Protein AF-A0A7C5F118-F1 (afdb_monomer_lite)

Structure (mmCIF, N/CA/C/O backbone):
data_AF-A0A7C5F118-F1
#
_entry.id   AF-A0A7C5F118-F1
#
loop_
_atom_site.group_PDB
_atom_site.id
_atom_site.type_symbol
_atom_site.label_atom_id
_atom_site.label_alt_id
_atom_site.label_comp_id
_atom_site.label_asym_id
_atom_site.label_entity_id
_atom_site.label_seq_id
_atom_site.pdbx_PDB_ins_code
_atom_site.Cartn_x
_atom_site.Cartn_y
_atom_site.Cartn_z
_atom_site.occupancy
_atom_site.B_iso_or_equiv
_atom_site.auth_seq_id
_atom_site.auth_comp_id
_atom_site.auth_asym_id
_atom_site.auth_atom_id
_atom_site.pdbx_PDB_model_num
ATOM 1 N N . MET A 1 1 ? 4.293 -8.083 -6.207 1.00 75.12 1 MET A N 1
ATOM 2 C CA . MET A 1 1 ? 4.862 -7.118 -5.235 1.00 75.12 1 MET A CA 1
ATOM 3 C C . MET A 1 1 ? 3.890 -5.997 -4.884 1.00 75.12 1 MET A C 1
ATOM 5 O O . MET A 1 1 ? 3.461 -5.960 -3.744 1.00 75.12 1 MET A O 1
ATOM 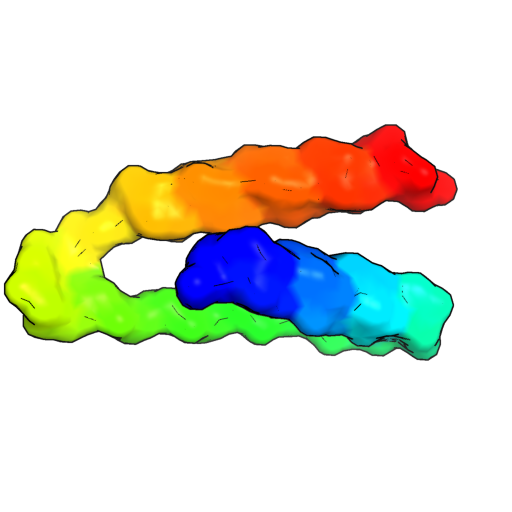9 N N . ARG A 1 2 ? 3.489 -5.127 -5.826 1.00 79.94 2 ARG A N 1
ATOM 10 C CA . ARG A 1 2 ? 2.649 -3.948 -5.531 1.00 79.94 2 ARG A CA 1
ATOM 11 C C . ARG A 1 2 ? 1.287 -4.289 -4.900 1.00 79.94 2 ARG A C 1
ATOM 13 O O . ARG A 1 2 ? 0.994 -3.792 -3.820 1.00 79.94 2 ARG A O 1
ATOM 20 N N . ASP A 1 3 ? 0.522 -5.212 -5.486 1.00 84.06 3 ASP A N 1
ATOM 21 C CA . ASP A 1 3 ? -0.779 -5.628 -4.926 1.00 84.06 3 ASP A CA 1
ATOM 22 C C . ASP A 1 3 ? -0.661 -6.314 -3.561 1.00 84.06 3 ASP A C 1
ATOM 24 O O . ASP A 1 3 ? -1.489 -6.111 -2.677 1.00 84.06 3 ASP A O 1
ATOM 28 N N . GLN A 1 4 ? 0.390 -7.115 -3.360 1.00 87.50 4 GLN A N 1
ATOM 29 C CA . GLN A 1 4 ? 0.669 -7.741 -2.064 1.00 87.50 4 GLN A CA 1
ATOM 30 C C . GLN A 1 4 ? 0.974 -6.687 -0.997 1.00 87.50 4 GLN A C 1
ATOM 32 O O . GLN A 1 4 ? 0.436 -6.775 0.104 1.00 87.50 4 GLN A O 1
ATOM 37 N N . THR A 1 5 ? 1.773 -5.666 -1.328 1.00 89.06 5 THR A N 1
ATOM 38 C CA . THR A 1 5 ? 2.024 -4.529 -0.434 1.00 89.06 5 THR A CA 1
ATOM 39 C C . THR A 1 5 ? 0.715 -3.841 -0.051 1.00 89.06 5 THR A C 1
ATOM 41 O O . THR A 1 5 ? 0.470 -3.626 1.132 1.00 89.06 5 THR A O 1
ATOM 44 N N . VAL A 1 6 ? -0.162 -3.563 -1.021 1.00 89.88 6 VAL A N 1
ATOM 45 C CA . VAL A 1 6 ? -1.462 -2.921 -0.764 1.00 89.88 6 VAL A CA 1
ATOM 46 C C . VAL A 1 6 ? -2.352 -3.788 0.131 1.00 89.88 6 VAL A C 1
ATOM 48 O O . VAL A 1 6 ? -2.950 -3.271 1.073 1.00 89.88 6 VAL A O 1
ATOM 51 N N . ARG A 1 7 ? -2.404 -5.108 -0.095 1.00 92.38 7 ARG A N 1
ATOM 52 C CA . ARG A 1 7 ? -3.167 -6.039 0.758 1.00 92.38 7 ARG A CA 1
ATOM 53 C C . ARG A 1 7 ? -2.678 -6.040 2.208 1.00 92.38 7 ARG A C 1
ATOM 55 O O . ARG A 1 7 ? -3.501 -5.965 3.115 1.00 92.38 7 ARG A O 1
ATOM 62 N N . ILE A 1 8 ? -1.363 -6.084 2.427 1.00 92.44 8 ILE A N 1
ATOM 63 C CA . ILE A 1 8 ? -0.768 -6.067 3.775 1.00 92.44 8 ILE A CA 1
ATOM 64 C C . ILE A 1 8 ? -1.058 -4.736 4.478 1.00 92.44 8 ILE A C 1
ATOM 66 O O . ILE A 1 8 ? -1.451 -4.726 5.644 1.00 92.44 8 ILE A O 1
ATOM 70 N N . VAL A 1 9 ? -0.911 -3.615 3.765 1.00 91.94 9 VAL A N 1
ATOM 71 C CA . VAL A 1 9 ? -1.210 -2.286 4.315 1.00 91.94 9 VAL A CA 1
ATOM 72 C C . VAL A 1 9 ? -2.691 -2.167 4.677 1.00 91.94 9 VAL A C 1
ATOM 74 O O . VAL A 1 9 ? -3.007 -1.694 5.766 1.00 91.94 9 VAL A O 1
ATOM 77 N N . LYS A 1 10 ? -3.598 -2.655 3.821 1.00 91.62 10 LYS A N 1
ATOM 78 C CA . LYS A 1 10 ? -5.041 -2.650 4.098 1.00 91.62 10 LYS A CA 1
ATOM 79 C C . LYS A 1 10 ? -5.385 -3.444 5.362 1.00 91.62 10 LYS A C 1
ATOM 81 O O . LYS A 1 10 ? -6.174 -2.963 6.167 1.00 91.62 10 LYS A O 1
ATOM 86 N N . ALA A 1 11 ? -4.779 -4.617 5.555 1.00 92.38 11 ALA A N 1
ATOM 87 C CA . ALA A 1 11 ? -4.979 -5.415 6.765 1.00 92.38 11 ALA A CA 1
ATOM 88 C C . ALA A 1 11 ? -4.490 -4.677 8.023 1.00 92.38 11 ALA A C 1
ATOM 90 O O . ALA A 1 11 ? -5.237 -4.543 8.986 1.00 92.38 11 ALA A O 1
ATOM 91 N N . ALA A 1 12 ? -3.281 -4.107 7.986 1.00 91.94 12 ALA A N 1
ATOM 92 C CA . ALA A 1 12 ? -2.728 -3.365 9.119 1.00 91.94 12 ALA A CA 1
ATOM 93 C C . ALA A 1 12 ? -3.579 -2.141 9.506 1.00 91.94 12 ALA A C 1
ATOM 9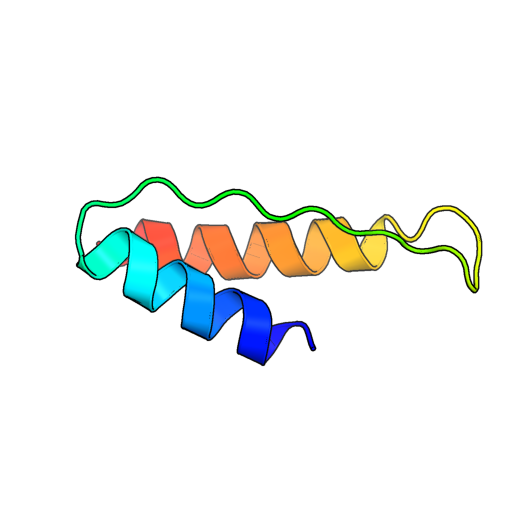5 O O . ALA A 1 12 ? -3.823 -1.921 10.691 1.00 91.94 12 ALA A O 1
ATOM 96 N N . ILE A 1 13 ? -4.068 -1.381 8.520 1.00 91.62 13 ILE A N 1
ATOM 97 C CA . ILE A 1 13 ? -4.965 -0.241 8.763 1.00 91.62 13 ILE A CA 1
ATOM 98 C C . ILE A 1 13 ? -6.306 -0.714 9.336 1.00 91.62 13 ILE A C 1
ATOM 100 O O . ILE A 1 13 ? -6.808 -0.096 10.271 1.00 91.62 13 ILE A O 1
ATOM 104 N N . GLY A 1 14 ? -6.863 -1.817 8.821 1.00 88.94 14 GLY A N 1
ATOM 105 C CA . GLY A 1 14 ? -8.095 -2.415 9.348 1.00 88.94 14 GLY A CA 1
ATOM 106 C C . GLY A 1 14 ? -7.984 -2.850 10.814 1.00 88.94 14 GLY A C 1
ATOM 107 O O . GLY A 1 14 ? -8.974 -2.842 11.535 1.00 88.94 14 GLY A O 1
ATOM 108 N N . GLU A 1 15 ? -6.774 -3.155 11.279 1.00 94.00 15 GLU A N 1
ATOM 109 C CA . GLU A 1 15 ? -6.465 -3.446 12.684 1.00 94.00 15 GLU A CA 1
ATOM 110 C C . GLU A 1 15 ? -6.118 -2.188 13.510 1.00 94.00 15 GLU A C 1
ATOM 112 O O . GLU A 1 15 ? -5.629 -2.293 14.634 1.00 94.00 15 GLU A O 1
ATOM 117 N N . GLY A 1 16 ? -6.316 -0.984 12.963 1.00 89.69 16 GLY A N 1
ATOM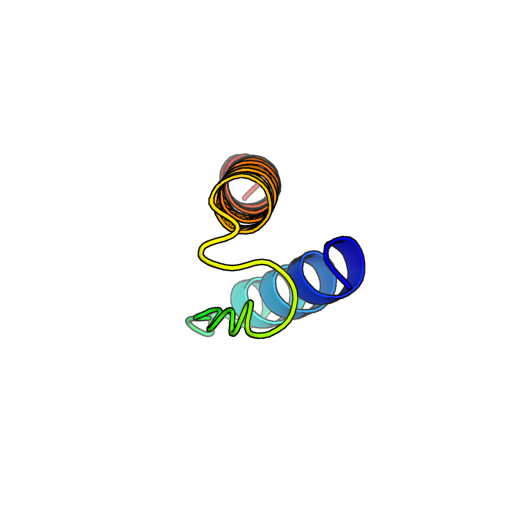 118 C CA . GLY A 1 16 ? -6.013 0.286 13.633 1.00 89.69 16 GLY A CA 1
ATOM 119 C C . GLY A 1 16 ? -4.519 0.614 13.731 1.00 89.69 16 GLY A C 1
ATOM 120 O O . GLY A 1 16 ? -4.129 1.532 14.457 1.00 89.69 16 GLY A O 1
ATOM 121 N N . ARG A 1 17 ? -3.655 -0.116 13.013 1.00 92.19 17 ARG A N 1
ATOM 122 C CA . ARG A 1 17 ? -2.200 0.087 13.029 1.00 92.19 17 ARG A CA 1
ATOM 123 C C . ARG A 1 17 ? -1.782 1.087 11.951 1.00 92.19 17 ARG A C 1
ATOM 125 O O . ARG A 1 17 ? -2.305 1.097 10.839 1.00 92.19 17 ARG A O 1
ATOM 132 N N . ARG A 1 18 ? -0.768 1.906 12.250 1.00 89.69 18 ARG A N 1
ATOM 133 C CA . ARG A 1 18 ? -0.103 2.735 11.230 1.00 89.69 18 ARG A CA 1
ATOM 134 C C . ARG A 1 18 ? 0.833 1.869 10.392 1.00 89.69 18 ARG A C 1
ATOM 136 O O . ARG A 1 18 ? 1.607 1.088 10.939 1.00 89.69 18 ARG A O 1
ATOM 143 N N . ALA A 1 19 ? 0.789 2.042 9.075 1.00 89.81 19 ALA A N 1
ATOM 144 C CA . ALA A 1 19 ? 1.627 1.311 8.132 1.00 89.81 19 ALA A CA 1
ATOM 145 C C . ALA A 1 19 ? 2.502 2.273 7.316 1.00 89.81 19 ALA A C 1
ATOM 147 O O . ALA A 1 19 ? 2.033 3.313 6.857 1.00 89.81 19 ALA A O 1
ATOM 148 N N . TYR A 1 20 ? 3.765 1.895 7.109 1.00 87.56 20 TYR A N 1
ATOM 149 C CA . TYR A 1 20 ? 4.735 2.628 6.295 1.00 87.56 20 TYR A CA 1
ATOM 150 C C . TYR A 1 20 ? 5.354 1.674 5.272 1.00 87.56 20 TYR A C 1
ATOM 152 O O . TYR A 1 20 ? 5.652 0.525 5.596 1.00 87.56 20 TYR A O 1
ATOM 160 N N . VAL A 1 21 ? 5.552 2.142 4.037 1.00 84.81 21 VAL A N 1
ATOM 161 C CA . VAL A 1 21 ? 6.145 1.345 2.954 1.00 84.81 21 VAL A CA 1
ATOM 162 C C . VAL A 1 21 ? 7.502 1.933 2.583 1.00 84.81 21 VAL A C 1
ATOM 164 O O . VAL A 1 21 ? 7.586 3.068 2.122 1.00 84.81 21 VAL A O 1
ATOM 167 N N . LEU A 1 22 ? 8.559 1.140 2.754 1.00 82.88 22 LEU A N 1
ATOM 168 C CA . LEU A 1 22 ? 9.902 1.442 2.262 1.00 82.88 22 LEU A CA 1
ATOM 169 C C . LEU A 1 22 ? 10.119 0.736 0.924 1.00 82.88 22 LEU A C 1
ATOM 171 O O . LEU A 1 22 ? 10.024 -0.487 0.833 1.00 82.88 22 LEU A O 1
ATOM 175 N N . THR A 1 23 ? 10.421 1.505 -0.119 1.00 75.50 23 THR A N 1
ATOM 176 C CA . THR A 1 23 ? 10.716 0.966 -1.450 1.00 75.50 23 THR A CA 1
ATOM 177 C C . THR A 1 23 ? 12.198 1.128 -1.749 1.00 75.50 23 THR A C 1
ATOM 179 O O . THR A 1 23 ? 12.683 2.254 -1.847 1.00 75.50 23 THR A O 1
ATOM 182 N N . ASN A 1 24 ? 12.914 0.019 -1.925 1.00 71.31 24 ASN A N 1
ATOM 183 C CA . ASN A 1 24 ? 14.291 0.033 -2.409 1.00 71.31 24 ASN A CA 1
ATOM 184 C C . ASN A 1 24 ? 14.307 -0.380 -3.886 1.00 71.31 24 ASN A C 1
ATOM 186 O O . ASN A 1 24 ? 14.118 -1.550 -4.204 1.00 71.31 24 ASN A O 1
ATOM 190 N N . ASN A 1 25 ? 14.515 0.578 -4.790 1.00 65.06 25 ASN A N 1
ATOM 191 C CA . ASN A 1 25 ? 14.472 0.353 -6.240 1.00 65.06 25 ASN A CA 1
ATOM 192 C C . ASN A 1 25 ? 15.882 0.205 -6.834 1.00 65.06 25 ASN A C 1
ATOM 194 O O . ASN A 1 25 ? 16.227 0.847 -7.820 1.00 65.06 25 ASN A O 1
ATOM 198 N N . ARG A 1 26 ? 16.726 -0.634 -6.222 1.00 57.84 26 ARG A N 1
ATOM 199 C CA . ARG A 1 26 ? 18.163 -0.728 -6.545 1.00 57.84 26 ARG A CA 1
ATOM 200 C C . ARG A 1 26 ? 18.482 -1.205 -7.974 1.00 57.84 26 ARG A C 1
ATOM 202 O O . ARG A 1 26 ? 19.620 -1.053 -8.394 1.00 57.84 26 ARG A O 1
ATOM 209 N N . SER A 1 27 ? 17.518 -1.770 -8.708 1.00 59.47 27 SER A N 1
ATOM 210 C CA . SER A 1 27 ? 17.778 -2.423 -10.001 1.00 59.47 27 SER A CA 1
ATOM 211 C C . SER A 1 27 ? 17.691 -1.514 -11.238 1.00 59.47 27 SER A C 1
ATOM 213 O O . SER A 1 27 ? 18.224 -1.906 -12.266 1.00 59.47 27 SER A O 1
ATOM 215 N N . GLU A 1 28 ? 17.071 -0.325 -11.176 1.00 52.03 28 GLU A N 1
ATOM 216 C CA . GLU A 1 28 ? 16.862 0.544 -12.364 1.00 52.03 28 GLU A CA 1
ATOM 217 C C . GLU A 1 28 ? 16.993 2.048 -12.060 1.00 52.03 28 GLU A C 1
ATOM 219 O O . GLU A 1 28 ? 16.332 2.892 -12.664 1.00 52.03 28 GLU A O 1
ATOM 224 N N . GLY A 1 29 ? 17.819 2.420 -11.078 1.00 53.16 29 GLY A N 1
ATOM 225 C CA . GLY A 1 29 ? 17.806 3.796 -10.587 1.00 53.16 29 GLY A CA 1
ATOM 226 C C . GLY A 1 29 ? 16.438 4.147 -9.996 1.00 53.16 29 GLY A C 1
ATOM 227 O O . GLY A 1 29 ? 15.556 3.305 -9.838 1.00 53.16 29 GLY A O 1
ATOM 228 N N . ASN A 1 30 ? 16.273 5.389 -9.567 1.00 57.25 30 ASN A N 1
ATOM 229 C CA . ASN A 1 30 ? 15.057 5.857 -8.915 1.00 57.25 30 ASN A CA 1
ATOM 230 C C . ASN A 1 30 ? 13.816 5.403 -9.718 1.00 57.25 30 ASN A C 1
ATOM 232 O O . ASN A 1 30 ? 13.702 5.771 -10.881 1.00 57.25 30 ASN A O 1
ATOM 236 N N . ALA A 1 31 ? 12.910 4.602 -9.135 1.00 67.94 31 ALA A N 1
ATOM 237 C CA . ALA A 1 31 ? 11.685 4.151 -9.812 1.00 67.94 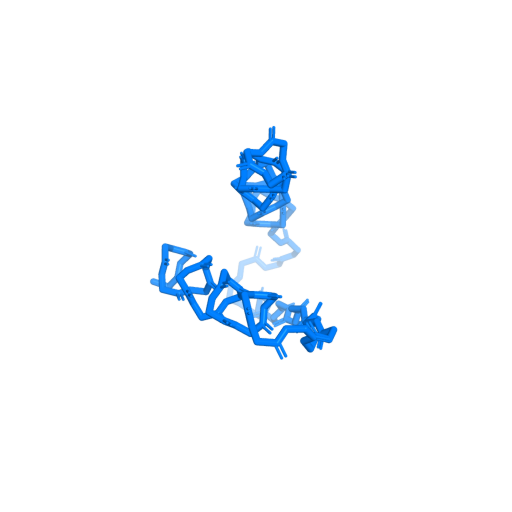31 ALA A CA 1
ATOM 238 C C . ALA A 1 31 ? 10.458 4.928 -9.294 1.00 67.94 31 ALA A C 1
ATOM 240 O O . ALA A 1 31 ? 9.617 4.371 -8.574 1.00 67.94 31 ALA A O 1
ATOM 241 N N . PRO A 1 32 ? 10.327 6.225 -9.638 1.00 74.88 32 PRO A N 1
ATOM 242 C CA . PRO A 1 32 ? 9.219 7.064 -9.202 1.00 74.88 32 PRO A CA 1
ATOM 243 C C . PRO A 1 32 ? 7.866 6.524 -9.678 1.00 74.88 32 PRO A C 1
ATOM 245 O O . PRO A 1 32 ? 6.870 6.715 -8.988 1.00 74.88 32 PRO A O 1
ATOM 248 N N . ALA A 1 33 ? 7.820 5.768 -10.782 1.00 80.25 33 ALA A N 1
ATOM 249 C CA . ALA A 1 33 ? 6.607 5.081 -11.231 1.00 80.25 33 ALA A CA 1
ATOM 250 C C . ALA A 1 33 ? 6.116 4.024 -10.222 1.00 80.25 33 ALA A C 1
ATOM 252 O O . ALA A 1 33 ? 4.913 3.886 -10.008 1.00 80.25 33 ALA A O 1
ATOM 253 N N . THR A 1 34 ? 7.028 3.319 -9.542 1.00 80.06 34 THR A N 1
ATOM 254 C CA . THR A 1 34 ? 6.672 2.350 -8.493 1.00 80.06 34 THR A CA 1
ATOM 255 C C . THR A 1 34 ? 6.057 3.046 -7.289 1.00 80.06 34 THR A C 1
ATOM 257 O O . THR A 1 34 ? 5.037 2.583 -6.779 1.00 80.06 34 THR A O 1
ATOM 260 N N . ILE A 1 35 ? 6.658 4.159 -6.862 1.00 82.44 35 ILE A N 1
ATOM 261 C CA . ILE A 1 35 ? 6.167 4.961 -5.737 1.00 82.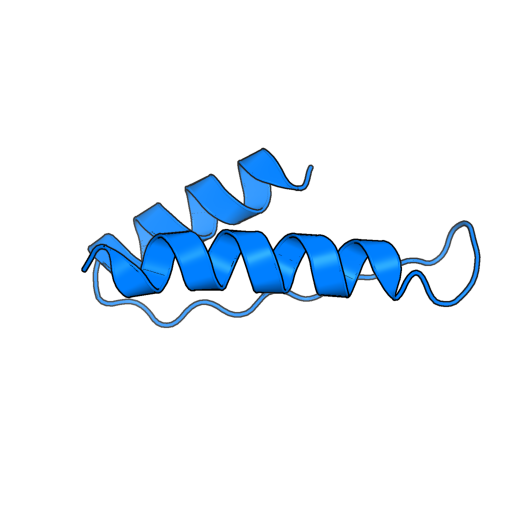44 35 ILE A CA 1
ATOM 262 C C . ILE A 1 35 ? 4.804 5.561 -6.081 1.00 82.44 35 ILE A C 1
ATOM 264 O O . ILE A 1 35 ? 3.878 5.458 -5.281 1.00 82.44 35 ILE A O 1
ATOM 268 N N . ARG A 1 36 ? 4.655 6.130 -7.284 1.00 86.81 36 ARG A N 1
ATOM 269 C CA . ARG A 1 36 ? 3.395 6.726 -7.738 1.00 86.81 36 ARG A CA 1
ATOM 270 C C . ARG A 1 36 ? 2.271 5.697 -7.805 1.00 86.81 36 ARG A C 1
ATOM 272 O O . ARG A 1 36 ? 1.233 5.917 -7.195 1.00 86.81 36 ARG A O 1
ATOM 279 N N . ALA A 1 37 ? 2.513 4.544 -8.432 1.00 85.56 37 ALA A N 1
ATOM 280 C CA . ALA A 1 37 ? 1.529 3.466 -8.486 1.00 85.56 37 ALA A CA 1
ATOM 281 C C . ALA A 1 37 ? 1.106 3.004 -7.080 1.00 85.56 37 ALA A C 1
ATOM 283 O O . ALA A 1 37 ? -0.085 2.869 -6.814 1.00 85.56 37 ALA A O 1
ATOM 284 N N . LEU A 1 38 ? 2.062 2.806 -6.159 1.00 85.94 38 LEU A N 1
ATOM 285 C CA . LEU A 1 38 ? 1.769 2.452 -4.763 1.00 85.94 38 LEU A CA 1
ATOM 286 C C . LEU A 1 38 ? 0.947 3.529 -4.048 1.00 85.94 38 LEU A C 1
ATOM 288 O O . LEU A 1 38 ? -0.029 3.192 -3.384 1.00 85.94 38 LEU A O 1
ATOM 292 N N . ALA A 1 39 ? 1.305 4.803 -4.197 1.00 86.44 39 ALA A N 1
ATOM 293 C CA . ALA A 1 39 ? 0.567 5.906 -3.589 1.00 86.44 39 ALA A CA 1
ATOM 294 C C . ALA A 1 39 ? -0.877 5.983 -4.107 1.00 86.44 39 ALA A C 1
ATOM 296 O O . ALA A 1 39 ? -1.801 6.148 -3.312 1.00 86.44 39 ALA A O 1
ATOM 297 N N . ASP A 1 40 ? -1.078 5.818 -5.414 1.00 89.94 40 ASP A N 1
ATOM 298 C CA . ASP A 1 40 ? -2.404 5.877 -6.032 1.00 89.94 40 ASP A CA 1
ATOM 299 C C . ASP A 1 40 ? -3.286 4.704 -5.570 1.00 89.94 40 ASP A C 1
ATOM 301 O O . ASP A 1 40 ? -4.430 4.914 -5.163 1.00 89.94 40 ASP A O 1
ATOM 305 N N . MET A 1 41 ? -2.734 3.486 -5.506 1.00 86.12 41 MET A N 1
ATOM 306 C CA . MET A 1 41 ? -3.459 2.327 -4.968 1.00 86.12 41 MET A CA 1
ATOM 307 C C . MET A 1 41 ? -3.798 2.483 -3.480 1.00 86.12 41 MET A C 1
ATOM 309 O O . MET A 1 41 ? -4.898 2.128 -3.060 1.00 86.12 41 MET A O 1
ATOM 313 N N . LEU A 1 42 ? -2.887 3.027 -2.666 1.00 84.31 42 LEU A N 1
ATOM 314 C CA . LEU A 1 42 ? -3.141 3.245 -1.238 1.00 84.31 42 LEU A CA 1
ATOM 315 C C . LEU A 1 42 ? -4.189 4.338 -0.990 1.00 84.31 42 LEU A C 1
ATOM 317 O O . LEU A 1 42 ? -5.019 4.186 -0.095 1.00 84.31 42 LEU A O 1
ATOM 321 N N . ARG A 1 43 ? -4.205 5.408 -1.795 1.00 85.25 43 ARG A N 1
ATOM 322 C CA . ARG A 1 43 ? -5.253 6.445 -1.733 1.00 85.25 43 ARG A CA 1
ATOM 323 C C . ARG A 1 43 ? -6.630 5.888 -2.073 1.00 85.25 43 ARG A C 1
ATOM 325 O O . ARG A 1 43 ? -7.588 6.194 -1.369 1.00 85.25 43 ARG A O 1
ATOM 332 N N . ALA A 1 44 ? -6.720 5.042 -3.099 1.00 81.75 44 ALA A N 1
ATOM 333 C CA . ALA A 1 44 ? -7.971 4.371 -3.447 1.00 81.75 44 ALA A CA 1
ATOM 334 C C . ALA A 1 44 ? -8.499 3.507 -2.285 1.00 81.75 44 ALA A C 1
ATOM 336 O O . ALA A 1 44 ? -9.699 3.479 -2.025 1.00 81.75 44 ALA A O 1
ATOM 337 N N . VAL A 1 45 ? -7.604 2.856 -1.531 1.00 72.38 45 VAL A N 1
ATOM 338 C CA . VAL A 1 45 ? -7.977 2.089 -0.330 1.00 72.38 45 VAL A CA 1
ATOM 339 C C . VAL A 1 45 ? -8.433 2.999 0.815 1.00 72.38 45 VAL A C 1
ATOM 341 O O . VAL A 1 45 ? -9.447 2.704 1.441 1.00 72.38 45 VAL A O 1
ATOM 344 N N . GLY A 1 46 ? -7.721 4.097 1.081 1.00 66.56 46 GLY A N 1
ATOM 345 C CA . GLY A 1 46 ? -8.049 5.026 2.169 1.00 66.56 46 GLY A CA 1
ATOM 346 C C . GLY A 1 46 ? -9.343 5.818 1.961 1.00 66.56 46 GLY A C 1
ATOM 347 O O . GLY A 1 46 ? -9.988 6.167 2.937 1.00 66.56 46 GLY A O 1
ATOM 348 N N . SER A 1 47 ? -9.755 6.057 0.712 1.00 58.12 47 SER A N 1
ATOM 349 C CA . SER A 1 47 ? -11.026 6.727 0.387 1.00 58.12 47 SER A CA 1
ATOM 350 C C . SER A 1 47 ? -12.268 5.836 0.569 1.00 58.12 47 SER A C 1
ATOM 352 O O . SER A 1 47 ? -13.380 6.311 0.355 1.00 58.12 47 SER A O 1
ATOM 354 N N . THR A 1 48 ? -12.085 4.550 0.895 1.00 50.38 48 THR A N 1
ATOM 355 C CA . THR A 1 48 ? -13.169 3.558 1.060 1.00 50.38 48 THR A CA 1
ATOM 356 C C . THR A 1 48 ? -13.383 3.163 2.535 1.00 50.38 48 THR A C 1
ATOM 358 O O . THR A 1 48 ? -14.148 2.243 2.818 1.00 50.38 48 THR A O 1
ATOM 361 N N . LEU A 1 49 ? -12.685 3.818 3.469 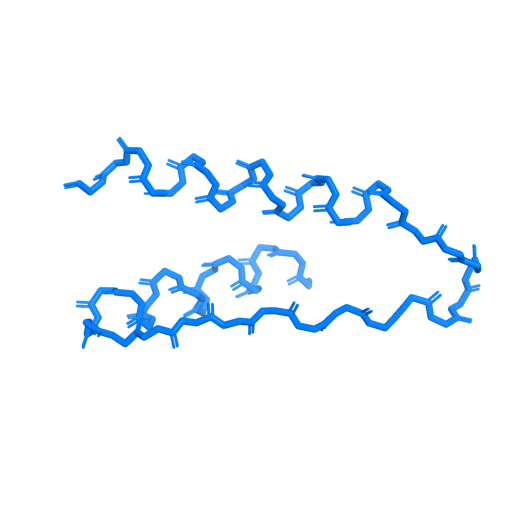1.00 47.75 49 LEU A N 1
ATOM 362 C CA . LEU A 1 49 ? -12.877 3.705 4.921 1.00 47.75 49 LEU A CA 1
ATOM 363 C C . LEU A 1 49 ? -13.618 4.942 5.432 1.00 47.75 49 LEU A C 1
ATOM 365 O O . LEU A 1 49 ? -14.450 4.765 6.345 1.00 47.75 49 LEU A O 1
#

Secondary structure (DSSP, 8-state):
-HHHHHHHHHHHHHTT---------TTSS--HHHHHHHHHHHHHHHTT-

Radius of gyration: 11.58 Å; chains: 1; bounding box: 31×15×26 Å

Foldseek 3Di:
DLVVLLVVCLVCVVVVHDDDDDDDPPPPPDDVVSVVSSVVSNVVSVVVD

Sequence (49 aa):
MRDQTVRIVKAAIGEGRRAYVLTNNRSEGNAPATIRALADMLRAVGSTL

pLDDT: mean 79.47, std 13.16, range [47.75, 94.0]